Protein AF-A0A817S5X4-F1 (afdb_monomer_lite)

Structure (mmCIF, N/CA/C/O backbone):
data_AF-A0A817S5X4-F1
#
_entry.id   AF-A0A817S5X4-F1
#
loop_
_atom_site.group_PDB
_atom_site.id
_atom_site.type_symbol
_atom_site.label_atom_id
_atom_site.label_alt_id
_atom_site.label_comp_id
_atom_site.label_asym_id
_atom_site.label_entity_id
_atom_site.label_seq_id
_atom_site.pdbx_PDB_ins_code
_atom_site.Cartn_x
_atom_site.Cartn_y
_atom_site.Cartn_z
_atom_site.occupancy
_atom_site.B_iso_or_equiv
_atom_site.auth_seq_id
_atom_site.auth_comp_id
_atom_site.auth_asym_id
_atom_site.auth_atom_id
_atom_site.pdbx_PDB_model_num
ATOM 1 N N . CYS A 1 1 ? 3.708 -2.529 9.491 1.00 92.81 1 CYS A N 1
ATOM 2 C CA . CYS A 1 1 ? 2.549 -3.307 9.984 1.00 92.81 1 CYS A CA 1
ATOM 3 C C . CYS A 1 1 ? 1.363 -2.365 10.139 1.00 92.81 1 CYS A C 1
ATOM 5 O O . CYS A 1 1 ? 1.600 -1.223 10.503 1.00 92.81 1 CYS A O 1
ATOM 7 N N . ILE A 1 2 ? 0.136 -2.814 9.859 1.00 96.62 2 ILE A N 1
ATOM 8 C CA . ILE A 1 2 ? -1.086 -2.003 9.993 1.00 96.62 2 ILE A CA 1
ATOM 9 C C . ILE A 1 2 ? -2.099 -2.798 10.814 1.00 96.62 2 ILE A C 1
ATOM 11 O O . ILE A 1 2 ? -2.343 -3.971 10.533 1.00 96.62 2 ILE A O 1
ATOM 15 N N . LYS A 1 3 ? -2.672 -2.165 11.836 1.00 97.06 3 LYS A N 1
ATOM 16 C CA . LYS A 1 3 ? -3.737 -2.736 12.658 1.00 97.06 3 LYS A CA 1
ATOM 17 C C . LYS A 1 3 ? -5.091 -2.490 11.975 1.00 97.06 3 LYS A C 1
ATOM 19 O O . LYS A 1 3 ? -5.425 -1.328 11.773 1.00 97.06 3 LYS A O 1
ATOM 24 N N . PRO A 1 4 ? -5.880 -3.530 11.648 1.00 97.62 4 PRO A N 1
ATOM 25 C CA . PRO A 1 4 ? -7.105 -3.357 10.868 1.00 97.62 4 PRO A CA 1
ATOM 26 C C . PRO A 1 4 ? -8.308 -2.885 11.695 1.00 97.62 4 PRO A C 1
ATOM 28 O O . PRO A 1 4 ? -9.208 -2.287 11.132 1.00 97.62 4 PRO A O 1
ATOM 31 N N . ASN A 1 5 ? -8.355 -3.157 13.005 1.00 97.88 5 ASN A N 1
ATOM 32 C CA . ASN A 1 5 ? -9.426 -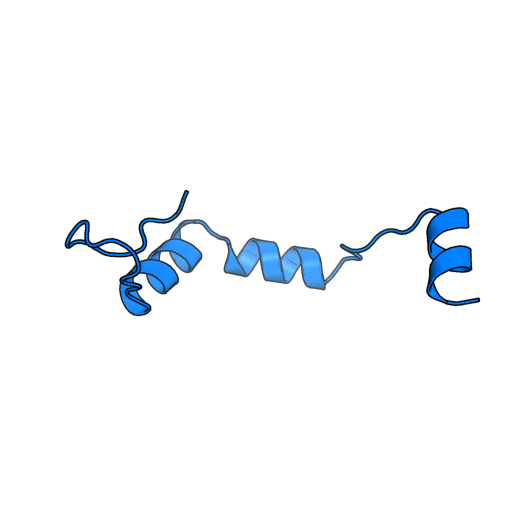2.707 13.906 1.00 97.88 5 ASN A CA 1
ATOM 33 C C . ASN A 1 5 ? -8.974 -2.746 15.378 1.00 97.88 5 ASN A C 1
ATOM 35 O O . ASN A 1 5 ? -8.048 -3.482 15.736 1.00 97.88 5 ASN A O 1
ATOM 39 N N . HIS A 1 6 ? -9.638 -1.987 16.259 1.00 97.25 6 HIS A N 1
ATOM 40 C CA . HIS A 1 6 ? -9.381 -2.014 17.710 1.00 97.25 6 HIS A CA 1
ATOM 41 C C . HIS A 1 6 ? -9.986 -3.217 18.436 1.00 97.25 6 HIS A C 1
ATOM 43 O O . HIS A 1 6 ? -9.409 -3.657 19.433 1.00 97.25 6 HIS A O 1
ATOM 49 N N .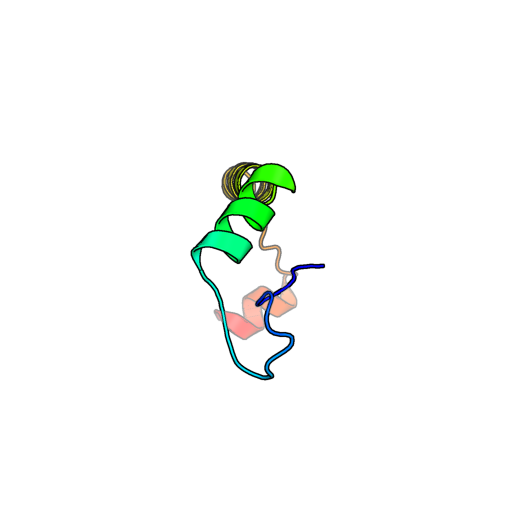 GLY A 1 7 ? -11.095 -3.759 17.925 1.00 96.75 7 GLY A N 1
ATOM 50 C CA . GLY A 1 7 ? -11.856 -4.845 18.547 1.00 96.75 7 GLY A CA 1
ATOM 51 C C . GLY A 1 7 ? -11.164 -6.211 18.541 1.00 96.75 7 GLY A C 1
ATOM 52 O O . GLY A 1 7 ? -11.674 -7.142 19.155 1.00 96.75 7 GLY A O 1
ATOM 53 N N . LYS A 1 8 ? -10.011 -6.344 17.869 1.00 95.38 8 LYS A N 1
ATOM 54 C CA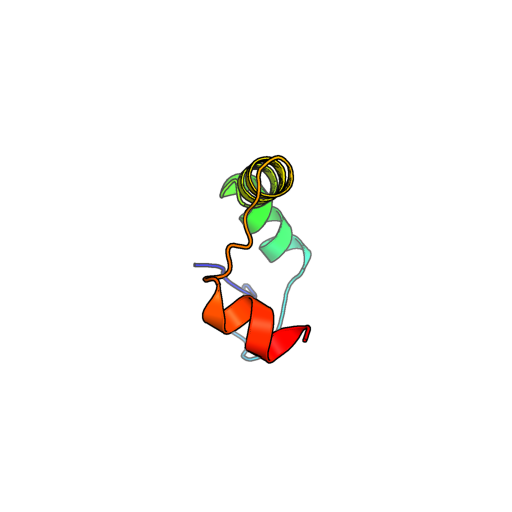 . LYS A 1 8 ? -9.322 -7.625 17.620 1.00 95.38 8 LYS A CA 1
ATOM 55 C C . LYS A 1 8 ? -10.225 -8.645 16.913 1.00 95.38 8 LYS A C 1
ATOM 57 O O . LYS A 1 8 ? -10.050 -9.851 17.070 1.00 95.38 8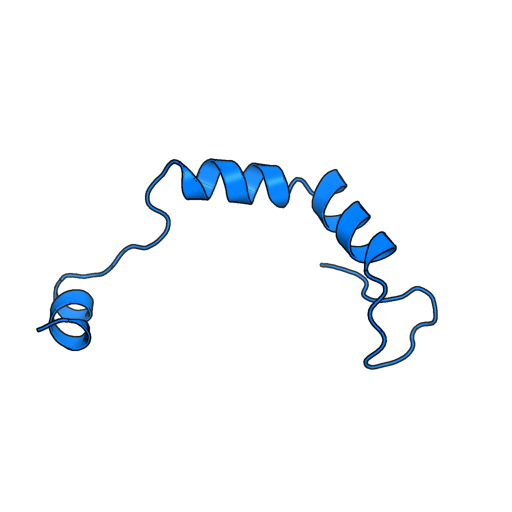 LYS A O 1
ATOM 62 N N . VAL A 1 9 ? -11.186 -8.156 16.135 1.00 97.75 9 VAL A N 1
ATOM 63 C CA . VAL A 1 9 ? -12.138 -8.985 15.401 1.00 97.75 9 VAL A CA 1
ATOM 64 C C . VAL A 1 9 ? -11.518 -9.362 14.062 1.00 97.75 9 VAL A C 1
ATOM 66 O O . VAL A 1 9 ? -11.013 -8.508 13.331 1.00 97.75 9 VAL A O 1
ATOM 69 N N . ALA A 1 10 ? -11.525 -10.652 13.736 1.00 96.69 10 ALA A N 1
ATOM 70 C CA . ALA A 1 10 ? -11.052 -11.118 12.439 1.00 96.69 10 ALA A CA 1
ATOM 71 C C . ALA A 1 10 ? -11.927 -10.545 11.311 1.00 96.69 10 ALA A C 1
ATOM 73 O O . ALA A 1 10 ? -13.138 -10.419 11.467 1.00 96.69 10 ALA A O 1
ATOM 74 N N . ASN A 1 11 ? -11.317 -10.217 10.169 1.00 95.38 11 ASN A N 1
ATOM 75 C CA . ASN A 1 11 ? -11.994 -9.695 8.971 1.00 95.38 11 ASN A CA 1
ATOM 76 C C . ASN A 1 11 ? -12.768 -8.375 9.154 1.00 95.38 11 ASN A C 1
ATOM 78 O O . ASN A 1 11 ? -13.520 -7.988 8.263 1.00 95.38 11 ASN A O 1
ATOM 82 N N . GLN A 1 12 ? -12.576 -7.662 10.266 1.00 97.62 12 GLN A N 1
ATOM 83 C CA . GLN A 1 12 ? -13.112 -6.316 10.436 1.00 97.62 12 GLN A CA 1
ATOM 84 C C . GLN A 1 12 ? -12.052 -5.285 10.050 1.00 97.62 12 GLN A C 1
ATOM 86 O O . GLN A 1 12 ? -10.929 -5.323 10.557 1.00 97.62 12 GLN A O 1
ATOM 91 N N . PHE A 1 13 ? -12.413 -4.365 9.163 1.00 97.50 13 PHE A N 1
ATOM 92 C CA . PHE A 1 13 ? -11.543 -3.293 8.701 1.00 97.50 13 PHE A CA 1
ATOM 93 C C . PHE A 1 13 ? -12.152 -1.946 9.081 1.00 97.50 13 PHE A C 1
ATOM 95 O O . PHE A 1 13 ? -13.295 -1.659 8.738 1.00 97.50 13 PHE A O 1
ATOM 102 N N . ASP A 1 14 ? -11.383 -1.158 9.816 1.00 98.19 14 ASP A N 1
ATOM 103 C CA . ASP A 1 14 ? -11.696 0.205 10.214 1.00 98.19 14 ASP A CA 1
ATOM 104 C C . ASP A 1 14 ? -10.917 1.156 9.303 1.00 98.19 14 ASP A C 1
ATOM 106 O O . ASP A 1 14 ? -9.688 1.256 9.376 1.00 98.19 14 ASP A O 1
ATOM 110 N N . GLU A 1 15 ? -11.640 1.801 8.392 1.00 98.00 15 GLU A N 1
ATOM 111 C CA . GLU A 1 15 ? -11.043 2.649 7.366 1.00 98.00 15 GLU A CA 1
ATOM 112 C C . GLU A 1 15 ? -10.354 3.874 7.962 1.00 98.00 15 GLU A C 1
ATOM 114 O O . GLU A 1 15 ? -9.238 4.188 7.556 1.00 98.00 15 GLU A O 1
ATOM 119 N N . GLU A 1 16 ? -10.960 4.528 8.952 1.00 98.00 16 GLU A N 1
ATOM 120 C CA . GLU A 1 16 ? -10.417 5.752 9.541 1.00 98.00 16 GLU A CA 1
ATOM 121 C C . GLU A 1 16 ? -9.106 5.462 10.279 1.00 98.00 16 GLU A C 1
ATOM 123 O O . GLU A 1 16 ? -8.084 6.113 10.023 1.00 98.00 16 GLU A O 1
ATOM 128 N N . LEU A 1 17 ? -9.101 4.405 11.100 1.00 98.06 17 LEU A N 1
ATOM 129 C CA . LEU A 1 17 ? -7.911 3.926 11.800 1.00 98.06 17 LEU A CA 1
ATOM 130 C C . LEU A 1 17 ? -6.785 3.569 10.822 1.00 98.06 17 LEU A C 1
ATOM 132 O O . LEU 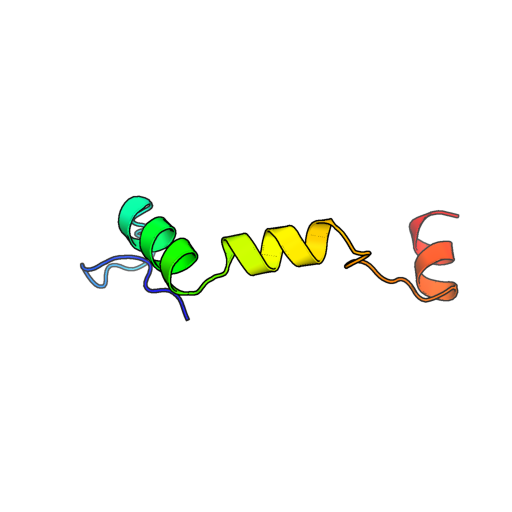A 1 17 ? -5.614 3.886 11.050 1.00 98.06 17 LEU A O 1
ATOM 136 N N . VAL A 1 18 ? -7.096 2.845 9.748 1.00 98.00 18 VAL A N 1
ATOM 137 C CA . VAL A 1 18 ? -6.078 2.447 8.770 1.00 98.00 18 VAL A CA 1
ATOM 138 C C . VAL A 1 18 ? -5.581 3.655 7.984 1.00 98.00 18 VAL A C 1
ATOM 140 O O . VAL A 1 18 ? -4.376 3.778 7.769 1.00 98.00 18 VAL A O 1
ATOM 143 N N . GLN A 1 19 ? -6.454 4.587 7.614 1.00 97.75 19 GLN A N 1
ATOM 144 C CA . GLN A 1 19 ? -6.063 5.789 6.889 1.00 97.75 19 GLN A CA 1
ATOM 145 C C . GL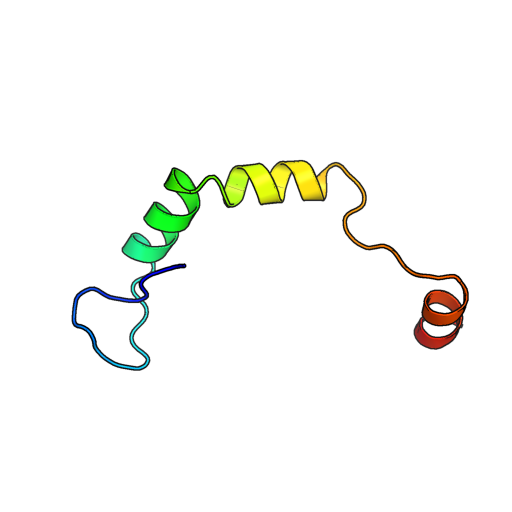N A 1 19 ? -5.155 6.696 7.733 1.00 97.75 19 GLN A C 1
ATOM 147 O O . GLN A 1 19 ? -4.182 7.244 7.214 1.00 97.75 19 GLN A O 1
ATOM 152 N N . GLU A 1 20 ? -5.415 6.817 9.038 1.00 97.88 20 GLU A N 1
ATOM 153 C CA . GLU A 1 20 ? -4.533 7.532 9.963 1.00 97.88 20 GLU A CA 1
ATOM 154 C C . GLU A 1 20 ? -3.152 6.873 10.035 1.00 97.88 20 GLU A C 1
ATOM 156 O O . GLU A 1 20 ? -2.137 7.557 9.892 1.00 97.88 20 GLU A O 1
ATOM 161 N N . GLN A 1 21 ? -3.115 5.539 10.136 1.00 97.94 21 GLN A N 1
ATOM 162 C CA . GLN A 1 21 ? -1.874 4.766 10.075 1.00 97.94 21 GLN A CA 1
ATOM 163 C C . GLN A 1 21 ? -1.099 4.997 8.783 1.00 97.94 21 GLN A C 1
ATOM 165 O O . GLN A 1 21 ? 0.122 5.125 8.824 1.00 97.94 21 GLN A O 1
ATOM 170 N N . LEU A 1 22 ? -1.768 5.065 7.634 1.00 98.12 22 LEU A N 1
ATOM 171 C CA . LEU A 1 22 ? -1.095 5.335 6.364 1.00 98.12 22 LEU A CA 1
ATOM 172 C C . LEU A 1 22 ? -0.461 6.731 6.337 1.00 98.12 22 LEU A C 1
ATOM 174 O O . LEU A 1 22 ? 0.659 6.865 5.842 1.00 98.12 22 LEU A O 1
ATOM 178 N N . ARG A 1 23 ? -1.142 7.738 6.898 1.00 96.50 23 ARG A N 1
ATOM 179 C CA . ARG A 1 23 ? -0.640 9.116 6.989 1.00 96.50 23 ARG A CA 1
ATOM 180 C C . ARG A 1 23 ? 0.579 9.217 7.901 1.00 96.50 23 ARG A C 1
ATOM 182 O O . ARG A 1 23 ? 1.636 9.639 7.450 1.00 96.50 23 ARG A O 1
ATOM 189 N N . TYR A 1 24 ? 0.476 8.794 9.163 1.00 97.00 24 TYR A N 1
ATOM 190 C CA . TYR A 1 24 ? 1.588 8.995 10.102 1.00 97.00 24 TYR A CA 1
ATOM 191 C C . TYR A 1 24 ? 2.801 8.100 9.807 1.00 97.00 24 TYR A C 1
ATOM 193 O O . TYR A 1 24 ? 3.914 8.438 10.199 1.00 97.00 24 TYR A O 1
ATOM 201 N N . ASN A 1 25 ? 2.614 6.968 9.114 1.00 97.44 25 ASN A N 1
ATOM 202 C CA . ASN A 1 25 ? 3.725 6.121 8.666 1.00 97.44 25 ASN A CA 1
ATOM 203 C C . ASN A 1 25 ? 4.342 6.591 7.334 1.00 97.44 25 ASN A C 1
ATOM 205 O O . ASN A 1 25 ? 5.238 5.924 6.816 1.00 97.44 25 ASN A O 1
ATOM 209 N N . GLY A 1 26 ? 3.865 7.698 6.754 1.00 97.06 26 GLY A N 1
ATOM 210 C CA . GLY A 1 26 ? 4.423 8.273 5.530 1.00 97.06 26 GLY A CA 1
ATOM 211 C C . GLY A 1 26 ? 4.129 7.471 4.257 1.00 97.06 26 GLY A C 1
ATOM 212 O O . GLY A 1 26 ? 4.826 7.615 3.251 1.00 97.06 26 GLY A O 1
ATOM 213 N N . ILE A 1 27 ? 3.151 6.558 4.283 1.00 97.50 27 ILE A N 1
ATOM 214 C CA . ILE A 1 27 ? 2.889 5.650 3.156 1.00 97.50 27 ILE A CA 1
ATOM 215 C C . ILE A 1 27 ? 2.371 6.425 1.939 1.00 97.50 27 ILE A C 1
ATOM 217 O O . ILE A 1 27 ? 2.695 6.065 0.805 1.00 97.50 27 ILE A O 1
ATOM 221 N N . LEU A 1 28 ? 1.611 7.503 2.154 1.00 95.38 28 LEU A N 1
ATOM 222 C CA . LEU A 1 28 ? 1.092 8.345 1.073 1.00 95.38 28 LEU A CA 1
ATOM 223 C C . LEU A 1 28 ? 2.217 9.119 0.375 1.00 95.38 28 LEU A C 1
ATOM 225 O O . LEU A 1 28 ? 2.275 9.155 -0.852 1.00 95.38 28 LEU A O 1
ATOM 229 N N . GLU A 1 29 ? 3.151 9.665 1.145 1.00 96.94 29 GLU A N 1
ATOM 230 C CA . GLU A 1 29 ? 4.327 10.390 0.673 1.00 96.94 29 GLU A CA 1
ATOM 231 C C . GLU A 1 29 ? 5.265 9.455 -0.095 1.00 96.94 29 GLU A C 1
ATOM 233 O O . GLU A 1 29 ? 5.715 9.784 -1.195 1.00 96.94 29 GLU A O 1
ATOM 238 N N . ILE A 1 30 ? 5.502 8.248 0.432 1.00 97.06 30 ILE A N 1
ATOM 239 C CA . ILE A 1 30 ? 6.279 7.213 -0.262 1.00 97.06 30 ILE A CA 1
ATOM 240 C C . ILE A 1 30 ? 5.595 6.833 -1.578 1.00 97.06 30 ILE A C 1
ATOM 242 O O . ILE A 1 30 ? 6.264 6.732 -2.609 1.00 97.06 30 ILE A O 1
ATOM 246 N N . SER A 1 31 ? 4.274 6.639 -1.568 1.00 95.56 31 SER A N 1
ATOM 247 C CA . SER A 1 31 ? 3.510 6.339 -2.781 1.00 95.56 31 SER A CA 1
ATOM 248 C C . SER A 1 31 ? 3.632 7.467 -3.809 1.00 95.56 31 SER A C 1
ATOM 250 O O . SER A 1 31 ? 3.876 7.200 -4.985 1.00 95.56 31 SER A O 1
ATOM 252 N N . TYR A 1 32 ? 3.541 8.724 -3.368 1.00 96.44 32 TYR A N 1
ATOM 253 C CA . TYR A 1 32 ? 3.699 9.898 -4.222 1.00 96.44 32 TYR A CA 1
ATOM 254 C C . TYR A 1 32 ? 5.092 9.959 -4.867 1.00 96.44 32 TYR A C 1
ATOM 256 O O . TYR A 1 32 ? 5.195 10.076 -6.087 1.00 96.44 32 TYR A O 1
ATOM 264 N N . ILE A 1 33 ? 6.164 9.796 -4.082 1.00 97.00 33 ILE A N 1
ATOM 265 C CA . ILE A 1 33 ? 7.547 9.798 -4.591 1.00 97.00 33 ILE A CA 1
ATOM 266 C C . ILE A 1 33 ? 7.761 8.657 -5.589 1.00 97.00 33 ILE A C 1
ATOM 268 O O . ILE A 1 33 ? 8.332 8.867 -6.660 1.00 97.00 33 ILE A O 1
ATOM 272 N N . ARG A 1 34 ? 7.284 7.446 -5.269 1.00 96.88 34 ARG A N 1
ATOM 273 C CA . ARG A 1 34 ? 7.413 6.291 -6.168 1.00 96.88 34 ARG A CA 1
ATOM 274 C C . ARG A 1 34 ? 6.676 6.514 -7.483 1.00 96.88 34 ARG A C 1
ATOM 276 O O . ARG A 1 34 ? 7.200 6.105 -8.513 1.00 96.88 34 ARG A O 1
ATOM 283 N N . ASN A 1 35 ? 5.519 7.174 -7.455 1.00 95.06 35 ASN A N 1
ATOM 284 C CA . ASN A 1 35 ? 4.747 7.489 -8.654 1.00 95.06 35 ASN A CA 1
ATOM 285 C C . ASN A 1 35 ? 5.450 8.495 -9.584 1.00 95.06 35 ASN A C 1
ATOM 287 O O . ASN A 1 35 ? 5.320 8.381 -10.794 1.00 95.06 35 ASN A O 1
ATOM 291 N N . GLN A 1 36 ? 6.214 9.448 -9.041 1.00 96.62 36 GLN A N 1
ATOM 292 C CA . GLN A 1 36 ? 6.988 10.418 -9.840 1.00 96.62 36 GLN A CA 1
ATOM 293 C C . GLN A 1 36 ? 8.265 9.825 -10.456 1.00 96.62 36 GLN A C 1
ATOM 295 O O . GLN A 1 36 ? 8.905 10.448 -11.301 1.00 96.62 36 GLN A O 1
ATOM 300 N N . GLY A 1 37 ? 8.675 8.641 -10.002 1.00 93.31 37 GLY A N 1
ATOM 301 C CA . GLY A 1 37 ? 9.783 7.902 -10.586 1.00 93.31 37 GLY A CA 1
ATOM 302 C C . GLY A 1 37 ? 9.304 6.938 -11.668 1.00 93.31 37 GLY A C 1
ATOM 303 O O . GLY A 1 37 ? 8.471 7.253 -12.507 1.00 93.31 37 GLY A O 1
ATOM 304 N N . TRP A 1 38 ? 9.842 5.723 -11.614 1.00 93.44 38 TRP A N 1
ATOM 305 C CA . TRP A 1 38 ? 9.467 4.603 -12.477 1.00 93.44 38 TRP A CA 1
ATOM 306 C C . TRP A 1 38 ? 9.513 3.331 -11.621 1.00 93.44 38 TRP A C 1
ATOM 308 O O . TRP A 1 38 ? 10.541 2.643 -11.579 1.00 93.44 38 TRP A O 1
ATOM 318 N N . PRO A 1 39 ? 8.465 3.072 -10.813 1.00 94.06 39 PRO A N 1
ATOM 319 C CA . PRO A 1 39 ? 8.518 2.053 -9.768 1.00 94.06 39 PRO A CA 1
ATOM 320 C C . PRO A 1 39 ? 8.407 0.634 -10.332 1.00 94.06 39 PRO A C 1
ATOM 322 O O . PRO A 1 39 ? 8.837 -0.314 -9.678 1.00 94.06 39 PRO A O 1
ATOM 325 N N . VAL A 1 40 ? 7.855 0.492 -11.539 1.00 93.12 40 VAL A N 1
ATOM 326 C CA . VAL A 1 40 ? 7.773 -0.771 -12.273 1.00 93.12 40 VAL A CA 1
ATOM 327 C C . VAL A 1 40 ? 9.000 -0.895 -13.167 1.00 93.12 40 VAL A C 1
ATOM 329 O O . VAL A 1 40 ? 9.278 -0.008 -13.972 1.00 93.12 40 VAL A O 1
ATOM 332 N N . ARG A 1 41 ? 9.733 -1.999 -13.028 1.00 93.44 41 ARG A N 1
ATOM 333 C CA . ARG A 1 41 ? 10.895 -2.320 -13.859 1.00 93.44 41 ARG A CA 1
ATOM 334 C C . ARG A 1 41 ? 10.732 -3.732 -14.390 1.00 93.44 41 ARG A C 1
ATOM 336 O O . ARG A 1 41 ? 10.506 -4.642 -13.602 1.00 93.44 41 ARG A O 1
ATOM 343 N N . PHE A 1 42 ? 10.862 -3.882 -15.701 1.00 95.75 42 PHE A N 1
ATOM 344 C CA . PHE A 1 42 ? 10.887 -5.178 -16.363 1.00 95.75 42 PHE A CA 1
ATOM 345 C C . PHE A 1 42 ? 12.294 -5.453 -16.871 1.00 95.75 42 PHE A C 1
ATOM 347 O O . PHE A 1 42 ? 12.960 -4.559 -17.403 1.00 95.75 42 PHE A O 1
ATOM 354 N N . THR A 1 43 ? 12.731 -6.697 -16.739 1.00 96.75 43 THR A N 1
ATOM 355 C CA . THR A 1 43 ? 13.793 -7.217 -17.593 1.00 96.75 43 THR A CA 1
ATOM 356 C C . THR A 1 43 ? 13.299 -7.297 -19.037 1.00 96.75 43 THR A C 1
ATOM 358 O O . THR A 1 43 ? 12.096 -7.291 -19.315 1.00 96.75 43 THR A O 1
ATOM 361 N N . PHE A 1 44 ? 14.236 -7.379 -19.977 1.00 96.00 44 PHE A N 1
ATOM 362 C CA . PHE A 1 44 ? 13.892 -7.481 -21.391 1.00 96.00 44 PHE A CA 1
ATOM 363 C C . PHE A 1 44 ? 13.030 -8.720 -21.694 1.00 96.00 44 PHE A C 1
ATOM 365 O O . PHE A 1 44 ? 12.034 -8.619 -22.405 1.00 96.00 44 PHE A O 1
ATOM 372 N N . GLU A 1 45 ? 13.362 -9.869 -21.102 1.00 97.69 45 GLU A N 1
ATOM 373 C CA . GLU A 1 45 ? 12.608 -11.114 -21.280 1.00 97.69 45 GLU A CA 1
ATOM 374 C C . GLU A 1 45 ? 11.176 -11.016 -20.729 1.00 97.69 45 GLU A C 1
ATOM 376 O O . GLU A 1 45 ? 10.225 -11.405 -21.409 1.00 97.69 45 GLU A O 1
ATOM 381 N N . GLU A 1 46 ? 10.996 -10.446 -19.531 1.00 97.44 46 GLU A N 1
ATOM 382 C CA . GLU A 1 46 ? 9.666 -10.237 -18.940 1.00 97.44 46 GLU A CA 1
ATOM 383 C C . GLU A 1 46 ? 8.802 -9.305 -19.790 1.00 97.44 46 GLU A C 1
ATOM 385 O O . GLU A 1 46 ? 7.602 -9.546 -19.943 1.00 97.44 46 GLU A O 1
ATOM 390 N N . PHE A 1 47 ? 9.408 -8.256 -20.353 1.00 96.81 47 PHE A N 1
ATOM 391 C CA . PHE A 1 47 ? 8.714 -7.332 -21.239 1.00 96.81 47 PHE A CA 1
ATOM 392 C C . PHE A 1 47 ? 8.207 -8.047 -22.494 1.00 96.81 47 PHE A C 1
ATOM 394 O O . PHE A 1 47 ? 7.020 -7.944 -22.809 1.00 96.81 47 PHE A O 1
ATOM 401 N N . LEU A 1 48 ? 9.077 -8.814 -23.165 1.00 97.25 48 LEU A N 1
ATOM 402 C CA . LEU A 1 48 ? 8.698 -9.579 -24.353 1.00 97.25 48 LEU A CA 1
ATOM 403 C C . LEU A 1 48 ? 7.570 -10.556 -24.035 1.00 97.25 48 LEU A C 1
ATOM 405 O O . LEU A 1 48 ? 6.523 -10.491 -24.660 1.00 97.25 48 LEU A O 1
ATOM 409 N N . LYS A 1 49 ? 7.722 -11.382 -22.996 1.00 97.12 49 LYS A N 1
ATOM 410 C CA . LYS A 1 49 ? 6.711 -12.380 -22.621 1.00 97.12 49 LYS A CA 1
ATOM 411 C C . LYS A 1 49 ? 5.330 -11.777 -22.330 1.00 97.12 49 LYS A C 1
ATOM 413 O O . LYS A 1 49 ? 4.320 -12.465 -22.471 1.00 97.12 49 LYS A O 1
ATOM 418 N N . ARG A 1 50 ? 5.270 -10.538 -21.831 1.00 95.88 50 ARG A N 1
ATOM 419 C CA . ARG A 1 50 ? 4.017 -9.914 -21.386 1.00 95.88 50 ARG A CA 1
ATOM 420 C C . ARG A 1 50 ? 3.288 -9.143 -22.485 1.00 95.88 50 ARG A C 1
ATOM 422 O O . ARG A 1 50 ? 2.059 -9.044 -22.396 1.00 95.88 50 ARG A O 1
ATOM 429 N N . PHE A 1 51 ? 4.021 -8.565 -23.435 1.00 95.06 51 PHE A N 1
ATOM 430 C CA . PHE A 1 51 ? 3.500 -7.549 -24.357 1.00 95.06 51 PHE A CA 1
ATOM 431 C C . PHE A 1 51 ? 3.783 -7.812 -25.841 1.00 95.06 51 PHE A C 1
ATOM 433 O O . PHE A 1 51 ? 3.227 -7.092 -26.671 1.00 95.06 51 PHE A O 1
ATOM 440 N N . VAL A 1 52 ? 4.620 -8.798 -26.173 1.00 88.44 52 VAL A N 1
ATOM 441 C CA . VAL A 1 52 ? 4.934 -9.215 -27.549 1.00 88.44 52 VAL A CA 1
ATOM 442 C C . VAL A 1 52 ? 4.431 -10.634 -27.761 1.00 88.44 52 VAL A C 1
ATOM 444 O O . VAL A 1 52 ? 3.720 -10.839 -28.767 1.00 88.44 52 VAL A O 1
#

Foldseek 3Di:
DADQDPVPDPPHGDPVRRVVVCVVVCVVVVVVVCVVDPVDDDDPVRCVVPPD

pLDDT: mean 96.39, std 1.8, range [88.44, 98.19]

Radius of gyration: 17.29 Å; chains: 1; bounding box: 27×23×46 Å

Secondary structure (DSSP, 8-state):
-----SS--TT---HHHHHHHHHHTTHHHHHHHHHHS------HHHHHHHH-

Sequence (52 aa):
CIKPNHGKVANQFDEELVQEQLRYNGILEISYIRNQGWPVRFTFEEFLKRFV